Protein AF-A0A1P8WV93-F1 (afdb_monomer)

Mean predicted aligned error: 8.27 Å

Nearest PDB structures (foldseek):
  8qae-assembly1_A  TM=2.285E-01  e=3.272E+00  synthetic construct

Secondary structure (DSSP, 8-state):
----PPP-------EE-HHHHHHHHHHHHHHHHHHHHHHHGGGS-TTSHHHHTHHHHHHHHHHHHHHHHHHHHHHHHHHHTSSSSS-HHHHHTS-HHHHHHHHHHHHHHHHHHH--GGGHHHHHHHHHHHTTS-HHHHHHHHHHHHHHH--PPTTS---SPEEP--

Foldseek 3Di:
DDDDDDPPPPPPQLADELLLLLLLLLAQVLLQLVLLLVLQVVLDDCPFCSNPVVVVVSVLSVVCNVVSVVSSLVQVLSQVVQPPPDDSVVLVPDDCVPNVVVSSVVNSVVNNVPDDNVCSNVVSVVVVVLSVDRSNRSSSVVLVVQQVVVDDDPPDRRNHHHYDDD

Radius of gyration: 18.58 Å; Cα contacts (8 Å, |Δi|>4): 174; chains: 1; bounding box: 37×40×75 Å

Solvent-accessible surface area (backbone atoms only — not comparable to full-atom values): 9489 Å² total; per-residue (Å²): 136,84,83,81,79,76,80,79,76,74,73,80,71,79,49,42,46,55,67,29,42,22,20,28,42,26,38,47,44,36,42,44,54,51,24,50,33,62,69,29,55,91,65,52,62,89,85,38,41,56,68,60,57,42,60,62,48,32,51,63,24,56,78,44,18,77,82,16,40,70,42,20,53,57,38,49,52,64,50,39,67,65,80,75,85,47,62,37,74,62,57,70,70,46,55,62,90,59,44,51,61,51,54,56,62,48,42,30,59,54,42,57,75,71,59,51,73,91,47,34,64,61,50,34,54,51,51,51,59,51,60,76,43,54,59,66,56,48,12,50,50,50,31,50,51,45,58,74,61,42,73,72,63,94,89,61,84,72,81,65,51,34,50,51,95,124

Structure (mmCIF, N/CA/C/O backbone):
data_AF-A0A1P8WV93-F1
#
_entry.id   AF-A0A1P8WV93-F1
#
loop_
_atom_site.group_PDB
_atom_site.id
_atom_site.type_symbol
_atom_site.label_atom_id
_atom_site.label_alt_id
_atom_site.label_comp_id
_atom_site.label_asym_id
_atom_site.label_entity_id
_atom_site.label_seq_id
_atom_site.pdbx_PDB_ins_code
_atom_site.Cartn_x
_atom_site.Cartn_y
_atom_site.Cartn_z
_atom_site.occupancy
_atom_site.B_iso_or_equiv
_atom_site.auth_seq_id
_atom_site.auth_comp_id
_atom_site.auth_asym_id
_atom_site.auth_atom_id
_atom_site.pdbx_PDB_model_num
ATOM 1 N N . MET A 1 1 ? 8.778 13.430 -56.635 1.00 42.88 1 MET A N 1
ATOM 2 C CA . MET A 1 1 ? 9.181 13.941 -55.309 1.00 42.88 1 MET A CA 1
ATOM 3 C C . MET A 1 1 ? 8.596 13.001 -54.269 1.00 42.88 1 MET A C 1
ATOM 5 O O . MET A 1 1 ? 7.389 13.010 -54.083 1.00 42.88 1 MET A O 1
ATOM 9 N N . ALA A 1 2 ? 9.413 12.112 -53.703 1.00 43.66 2 ALA A N 1
ATOM 10 C CA . ALA A 1 2 ? 8.989 11.214 -52.632 1.00 43.66 2 ALA A CA 1
ATOM 11 C C . ALA A 1 2 ? 9.166 11.947 -51.297 1.00 43.66 2 ALA A C 1
ATOM 13 O O . ALA A 1 2 ? 10.277 12.365 -50.975 1.00 43.66 2 ALA A O 1
ATOM 14 N N . MET A 1 3 ? 8.074 12.145 -50.556 1.00 51.84 3 MET A N 1
ATOM 15 C CA . MET A 1 3 ? 8.141 12.635 -49.183 1.00 51.84 3 MET A CA 1
ATOM 16 C C . MET A 1 3 ? 8.554 11.469 -48.288 1.00 51.84 3 MET A C 1
ATOM 18 O O . MET A 1 3 ? 7.773 10.550 -48.056 1.00 51.84 3 MET A O 1
ATOM 22 N N . VAL A 1 4 ? 9.804 11.485 -47.831 1.00 57.34 4 VAL A N 1
ATOM 23 C CA . VAL A 1 4 ? 10.275 10.597 -46.767 1.00 57.34 4 VAL A CA 1
ATOM 24 C C . VAL A 1 4 ? 9.649 11.101 -45.468 1.00 57.34 4 VAL A C 1
ATOM 26 O O . VAL A 1 4 ? 10.024 12.160 -44.970 1.00 57.34 4 VAL A O 1
ATOM 29 N N . GLY A 1 5 ? 8.656 10.377 -44.950 1.00 50.72 5 GLY A N 1
ATOM 30 C CA . GLY A 1 5 ? 8.156 10.590 -43.595 1.00 50.72 5 GLY A CA 1
ATOM 31 C C . GLY A 1 5 ? 9.232 10.166 -42.600 1.00 50.72 5 GLY A C 1
ATOM 32 O O . GLY A 1 5 ? 9.639 9.007 -42.590 1.00 50.72 5 GLY A O 1
ATOM 33 N N . MET A 1 6 ? 9.726 11.103 -41.792 1.00 51.22 6 MET A N 1
ATOM 34 C CA . MET A 1 6 ? 10.558 10.764 -40.638 1.00 51.22 6 MET A CA 1
ATOM 35 C C . MET A 1 6 ? 9.686 9.997 -39.633 1.00 51.22 6 MET A C 1
ATOM 37 O O . MET A 1 6 ? 8.549 10.420 -39.396 1.00 51.22 6 MET A O 1
ATOM 41 N N . PRO A 1 7 ? 10.168 8.894 -39.032 1.00 51.00 7 PRO A N 1
ATOM 42 C CA . PRO A 1 7 ? 9.465 8.294 -37.913 1.00 51.00 7 PRO A CA 1
ATOM 43 C C . PRO A 1 7 ? 9.449 9.337 -36.797 1.00 51.00 7 PRO A C 1
ATOM 45 O O . PRO A 1 7 ? 10.503 9.821 -36.381 1.00 51.00 7 PRO A O 1
ATOM 48 N N . ALA A 1 8 ? 8.258 9.718 -36.338 1.00 51.97 8 ALA A N 1
ATOM 49 C CA . ALA A 1 8 ? 8.136 10.434 -35.084 1.00 51.97 8 ALA A CA 1
ATOM 50 C C . ALA A 1 8 ? 8.755 9.529 -34.014 1.00 51.97 8 ALA A C 1
ATOM 52 O O . ALA A 1 8 ? 8.218 8.468 -33.701 1.00 51.97 8 ALA A O 1
ATOM 53 N N . GLN A 1 9 ? 9.930 9.906 -33.515 1.00 40.97 9 GLN A N 1
ATOM 54 C CA . GLN A 1 9 ? 10.459 9.337 -32.289 1.00 40.97 9 GLN A CA 1
ATOM 55 C C . GLN A 1 9 ? 9.442 9.707 -31.215 1.00 40.97 9 GLN A C 1
ATOM 57 O O . GLN A 1 9 ? 9.344 10.870 -30.825 1.00 40.97 9 GLN A O 1
ATOM 62 N N . ALA A 1 10 ? 8.614 8.741 -30.819 1.00 44.25 10 ALA A N 1
ATOM 63 C CA . ALA A 1 10 ? 7.787 8.882 -29.641 1.00 44.25 10 ALA A CA 1
ATOM 64 C C . ALA A 1 10 ? 8.753 9.153 -28.489 1.00 44.25 10 ALA A C 1
ATOM 66 O O . ALA A 1 10 ? 9.504 8.270 -28.077 1.00 44.25 10 ALA A O 1
ATOM 67 N N . VAL A 1 11 ? 8.792 10.400 -28.022 1.00 45.16 11 VAL A N 1
ATOM 68 C CA . VAL A 1 11 ? 9.344 10.705 -26.708 1.00 45.16 11 VAL A CA 1
ATOM 69 C C . VAL A 1 11 ? 8.559 9.799 -25.772 1.00 45.16 11 VAL A C 1
ATOM 71 O O . VAL A 1 11 ? 7.336 9.927 -25.716 1.00 45.16 11 VAL A O 1
ATOM 74 N N . ALA A 1 12 ? 9.222 8.823 -25.149 1.00 49.31 12 ALA A N 1
ATOM 75 C CA . ALA A 1 12 ? 8.581 7.955 -24.176 1.00 49.31 12 ALA A CA 1
ATOM 76 C C . ALA A 1 12 ? 8.022 8.868 -23.084 1.00 49.31 12 ALA A C 1
ATOM 78 O O . ALA A 1 12 ? 8.769 9.386 -22.255 1.00 49.31 12 ALA A O 1
ATOM 79 N N . GLN A 1 13 ? 6.726 9.171 -23.148 1.00 53.59 13 GLN A N 1
ATOM 80 C CA . GLN A 1 13 ? 6.084 9.902 -22.076 1.00 53.59 13 GLN A CA 1
ATOM 81 C C . GLN A 1 13 ? 6.151 8.993 -20.856 1.00 53.59 13 GLN A C 1
ATOM 83 O O . GLN A 1 13 ? 5.732 7.837 -20.920 1.00 53.59 13 GLN A O 1
ATOM 88 N N . ILE A 1 14 ? 6.722 9.501 -19.766 1.00 72.25 14 ILE A N 1
ATOM 89 C CA . ILE A 1 14 ? 6.719 8.819 -18.474 1.00 72.25 14 ILE A CA 1
ATOM 90 C C . ILE A 1 14 ? 5.279 8.909 -17.952 1.00 72.25 14 ILE A C 1
ATOM 92 O O . ILE A 1 14 ? 4.929 9.813 -17.198 1.00 72.25 14 ILE A O 1
ATOM 96 N N . CYS A 1 15 ? 4.417 8.026 -18.453 1.00 82.69 15 CYS A N 1
ATOM 97 C CA . CYS A 1 15 ? 3.031 7.873 -18.036 1.00 82.69 15 CYS A CA 1
ATOM 98 C C . CYS A 1 15 ? 2.822 6.484 -17.429 1.00 82.69 15 CYS A C 1
ATOM 100 O O . CYS A 1 15 ? 3.567 5.537 -17.714 1.00 82.69 15 CYS A O 1
ATOM 102 N N . ILE A 1 16 ? 1.809 6.370 -16.578 1.00 86.88 16 ILE A N 1
ATOM 103 C CA . ILE A 1 16 ? 1.380 5.111 -15.980 1.00 86.88 16 ILE A CA 1
ATOM 104 C C . ILE A 1 16 ? 0.113 4.600 -16.672 1.00 86.88 16 ILE A C 1
ATOM 106 O O . ILE A 1 16 ? -0.826 5.351 -16.922 1.00 86.88 16 ILE A O 1
ATOM 110 N N . THR A 1 17 ? 0.082 3.320 -17.017 1.00 89.31 17 THR A N 1
ATOM 111 C CA . THR A 1 17 ? -1.084 2.666 -17.633 1.00 89.31 17 THR A CA 1
ATOM 112 C C . THR A 1 17 ? -2.096 2.235 -16.573 1.00 89.31 17 THR A C 1
ATOM 114 O O . THR A 1 17 ? -1.758 2.065 -15.398 1.00 89.31 17 THR A O 1
ATOM 117 N N . ARG A 1 18 ? -3.349 1.983 -16.970 1.00 87.69 18 ARG A N 1
ATOM 118 C CA . ARG A 1 18 ? -4.360 1.446 -16.042 1.00 87.69 18 ARG A CA 1
ATOM 119 C C . ARG A 1 18 ? -3.960 0.076 -15.501 1.00 87.69 18 ARG A C 1
ATOM 121 O O . ARG A 1 18 ? -4.169 -0.198 -14.321 1.00 87.69 18 ARG A O 1
ATOM 128 N N . ALA A 1 19 ? -3.343 -0.755 -16.341 1.00 88.44 19 ALA A N 1
ATOM 129 C CA . ALA A 1 19 ? -2.831 -2.064 -15.945 1.00 88.44 19 ALA A CA 1
ATOM 130 C C . ALA A 1 19 ? -1.724 -1.953 -14.884 1.00 88.44 19 ALA A C 1
ATOM 132 O O . ALA A 1 19 ? -1.719 -2.721 -13.924 1.00 88.44 19 ALA A O 1
ATOM 133 N N . GLU A 1 20 ? -0.827 -0.973 -15.016 1.00 90.56 20 GLU A N 1
ATOM 134 C CA . GLU A 1 20 ? 0.216 -0.705 -14.020 1.00 90.56 20 GLU A CA 1
ATOM 135 C C . GLU A 1 20 ? -0.359 -0.234 -12.687 1.00 90.56 20 GLU A C 1
ATOM 137 O O . GLU A 1 20 ? 0.078 -0.709 -11.641 1.00 90.56 20 GLU A O 1
ATOM 142 N N . ILE A 1 21 ? -1.380 0.629 -12.705 1.00 89.75 21 ILE A N 1
ATOM 143 C CA . ILE A 1 21 ? -2.084 1.037 -11.481 1.00 89.75 21 ILE A CA 1
ATOM 144 C C . ILE A 1 21 ? -2.750 -0.175 -10.824 1.00 89.75 21 ILE A C 1
ATOM 146 O O . ILE A 1 21 ? -2.581 -0.392 -9.625 1.00 89.75 21 ILE A O 1
ATOM 150 N N . ALA A 1 22 ? -3.475 -0.989 -11.594 1.00 89.31 22 ALA A N 1
ATOM 151 C CA . ALA A 1 22 ? -4.150 -2.169 -11.067 1.00 89.31 22 ALA A CA 1
ATOM 152 C C . ALA A 1 22 ? -3.158 -3.185 -10.475 1.00 89.31 22 ALA A C 1
ATOM 154 O O . ALA A 1 22 ? -3.399 -3.695 -9.381 1.00 89.31 22 ALA A O 1
ATOM 155 N N . GLY A 1 23 ? -2.029 -3.433 -11.146 1.00 92.19 23 GLY A N 1
ATOM 156 C CA . GLY A 1 23 ? -0.975 -4.318 -10.645 1.00 92.19 23 GLY A CA 1
ATOM 157 C C . GLY A 1 23 ? -0.299 -3.772 -9.387 1.00 92.19 23 GLY A C 1
ATOM 158 O O . GLY A 1 23 ? -0.151 -4.490 -8.401 1.00 92.19 23 GLY A O 1
ATOM 159 N N . MET A 1 24 ? 0.024 -2.477 -9.367 1.00 92.12 24 MET A N 1
ATOM 160 C CA . MET A 1 24 ? 0.564 -1.808 -8.182 1.00 92.12 24 MET A CA 1
ATOM 161 C C . MET A 1 24 ? -0.384 -1.921 -6.984 1.00 92.12 24 MET A C 1
ATOM 163 O O . MET A 1 24 ? 0.051 -2.284 -5.894 1.00 92.12 24 MET A O 1
ATOM 167 N N . MET A 1 25 ? -1.681 -1.671 -7.181 1.00 91.25 25 MET A N 1
ATOM 168 C CA . MET A 1 25 ? -2.694 -1.828 -6.134 1.00 91.25 25 MET A CA 1
ATOM 169 C C . MET A 1 25 ? -2.811 -3.287 -5.681 1.00 91.25 25 MET A C 1
ATOM 171 O O . MET A 1 25 ? -2.789 -3.560 -4.482 1.00 91.25 25 MET A O 1
ATOM 175 N N . GLY A 1 26 ? -2.877 -4.231 -6.625 1.00 93.38 26 GLY A N 1
ATOM 176 C CA . GLY A 1 26 ? -2.940 -5.666 -6.342 1.00 93.38 26 GLY A CA 1
ATOM 177 C C . GLY A 1 26 ? -1.773 -6.157 -5.483 1.00 93.38 26 GLY A C 1
ATOM 178 O O . GLY A 1 26 ? -1.956 -7.012 -4.620 1.00 93.38 26 GLY A O 1
ATOM 179 N N . TYR A 1 27 ? -0.596 -5.566 -5.677 1.00 94.62 27 TYR A N 1
ATOM 180 C CA . TYR A 1 27 ? 0.604 -5.879 -4.917 1.00 94.62 27 TYR A CA 1
ATOM 181 C C . TYR A 1 27 ? 0.687 -5.154 -3.560 1.00 94.62 27 TYR A C 1
ATOM 183 O O . TYR A 1 27 ? 1.000 -5.777 -2.545 1.00 94.62 27 TYR A O 1
ATOM 191 N N . ALA A 1 28 ? 0.422 -3.844 -3.522 1.00 93.81 28 ALA A N 1
ATOM 192 C CA . ALA A 1 28 ? 0.681 -2.999 -2.353 1.00 93.81 28 ALA A CA 1
ATOM 193 C C . ALA A 1 28 ? -0.427 -3.047 -1.287 1.00 93.81 28 ALA A C 1
ATOM 195 O O . ALA A 1 28 ? -0.174 -2.741 -0.119 1.00 93.81 28 ALA A O 1
ATOM 196 N N . MET A 1 29 ? -1.658 -3.418 -1.657 1.00 94.25 29 MET A N 1
ATOM 197 C CA . MET A 1 29 ? -2.805 -3.363 -0.741 1.00 94.25 29 MET A CA 1
ATOM 198 C C . MET A 1 29 ? -2.705 -4.179 0.540 1.00 94.25 29 MET A C 1
ATOM 200 O O . MET A 1 29 ? -3.131 -3.641 1.563 1.00 94.25 29 MET A O 1
ATOM 204 N N . PRO A 1 30 ? -2.130 -5.393 0.570 1.00 94.88 30 PRO A N 1
ATOM 205 C CA . PRO A 1 30 ? -1.922 -6.103 1.826 1.00 94.88 30 PRO A CA 1
ATOM 206 C C . PRO A 1 30 ? -1.181 -5.235 2.851 1.00 94.88 30 PRO A C 1
ATOM 208 O O . PRO A 1 30 ? -1.699 -4.990 3.940 1.00 94.88 30 PRO A O 1
ATOM 211 N N . SER A 1 31 ? -0.031 -4.677 2.461 1.00 94.94 31 SER A N 1
ATOM 212 C CA . SER A 1 31 ? 0.804 -3.848 3.334 1.00 94.94 31 SER A CA 1
ATOM 213 C C . SER A 1 31 ? 0.149 -2.509 3.680 1.00 94.94 31 SER A C 1
ATOM 215 O O . SER A 1 31 ? 0.268 -2.053 4.815 1.00 94.94 31 SER A O 1
ATOM 217 N N . VAL A 1 32 ? -0.584 -1.887 2.745 1.00 95.00 32 VAL A N 1
ATOM 218 C CA . VAL A 1 32 ? -1.330 -0.645 3.020 1.00 95.00 32 VAL A CA 1
ATOM 219 C C . VAL A 1 32 ? -2.412 -0.881 4.069 1.00 95.00 32 VAL A C 1
ATOM 221 O O . VAL A 1 32 ? -2.478 -0.147 5.052 1.00 95.00 32 VAL A O 1
ATOM 224 N N . ILE A 1 33 ? -3.247 -1.908 3.894 1.00 95.12 33 ILE A N 1
ATOM 225 C CA . ILE A 1 33 ? -4.350 -2.202 4.817 1.00 95.12 33 ILE A CA 1
ATOM 226 C C . ILE A 1 33 ? -3.798 -2.602 6.192 1.00 95.12 33 ILE A C 1
ATOM 228 O O . ILE A 1 33 ? -4.351 -2.200 7.215 1.00 95.12 33 ILE A O 1
ATOM 232 N N . GLU A 1 34 ? -2.693 -3.350 6.237 1.00 94.69 34 GLU A N 1
ATOM 233 C CA . GLU A 1 34 ? -2.000 -3.678 7.486 1.00 94.69 34 GLU A CA 1
ATOM 234 C C . GLU A 1 34 ? -1.449 -2.434 8.190 1.00 94.6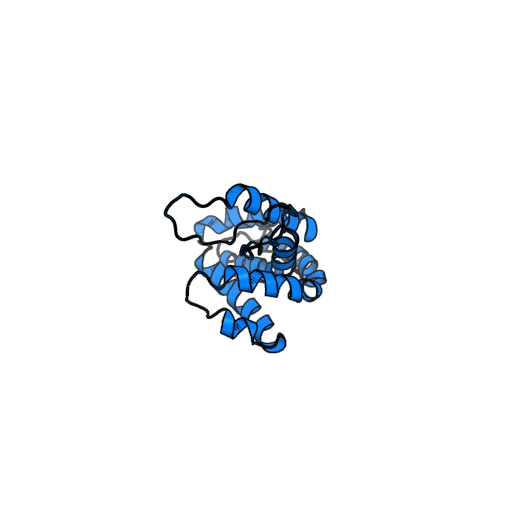9 34 GLU A C 1
ATOM 236 O O . GLU A 1 34 ? -1.681 -2.277 9.390 1.00 94.69 34 GLU A O 1
ATOM 241 N N . GLY A 1 35 ? -0.792 -1.531 7.455 1.00 94.25 35 GLY A N 1
ATOM 242 C CA . GLY A 1 35 ? -0.324 -0.247 7.978 1.00 94.25 35 GLY A CA 1
ATOM 243 C C . GLY A 1 35 ? -1.475 0.566 8.567 1.00 94.25 35 GLY A C 1
ATOM 244 O O . GLY A 1 35 ? -1.441 0.920 9.741 1.00 94.25 35 GLY A O 1
ATOM 245 N N . VAL A 1 36 ? -2.555 0.748 7.799 1.00 95.50 36 VAL A N 1
ATOM 246 C CA . VAL A 1 36 ? -3.767 1.465 8.228 1.00 95.50 36 VAL A CA 1
ATOM 247 C C . VAL A 1 36 ? -4.340 0.859 9.509 1.00 95.50 36 VAL A C 1
ATOM 249 O O . VAL A 1 36 ? -4.641 1.577 10.465 1.00 95.50 36 VAL A O 1
ATOM 252 N N . ARG A 1 37 ? -4.494 -0.471 9.540 1.00 94.75 37 ARG A N 1
AT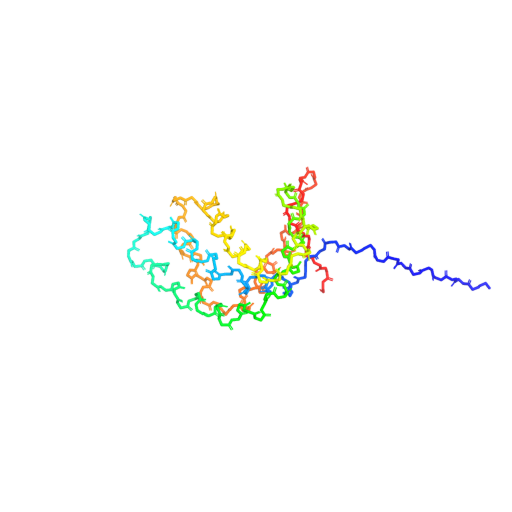OM 253 C CA . ARG A 1 37 ? -5.023 -1.193 10.700 1.00 94.75 37 ARG A CA 1
ATOM 254 C C . ARG A 1 37 ? -4.169 -0.931 11.934 1.00 94.75 37 ARG A C 1
ATOM 256 O O . ARG A 1 37 ? -4.720 -0.654 12.995 1.00 94.75 37 ARG A O 1
ATOM 263 N N . ASN A 1 38 ? -2.848 -1.007 11.798 1.00 93.81 38 ASN A N 1
ATOM 264 C CA . ASN A 1 38 ? -1.920 -0.806 12.906 1.00 93.81 38 ASN A CA 1
ATOM 265 C C . ASN A 1 38 ? -1.951 0.646 13.405 1.00 93.81 38 ASN A C 1
ATOM 267 O O . ASN A 1 38 ? -2.085 0.864 14.608 1.00 93.81 38 ASN A O 1
ATOM 271 N N . THR A 1 39 ? -1.919 1.629 12.498 1.00 94.94 39 THR A N 1
ATOM 272 C CA . THR A 1 39 ? -2.002 3.059 12.838 1.00 94.94 39 THR A CA 1
ATOM 273 C C . THR A 1 39 ? -3.312 3.400 13.552 1.00 94.94 39 THR A C 1
ATOM 275 O O . THR A 1 39 ? -3.318 4.171 14.511 1.00 94.94 39 THR A O 1
ATOM 278 N N . CYS A 1 40 ? -4.432 2.812 13.126 1.00 96.19 40 CYS A N 1
ATOM 279 C CA . CYS A 1 40 ? -5.754 3.150 13.651 1.00 96.19 40 CYS A CA 1
ATOM 280 C C . CYS A 1 40 ? -6.251 2.275 14.808 1.00 96.19 40 CYS A C 1
ATOM 282 O O . CYS A 1 40 ? -7.275 2.610 15.406 1.00 96.19 40 CYS A O 1
ATOM 284 N N . ALA A 1 41 ? -5.542 1.204 15.174 1.00 94.56 41 ALA A N 1
ATOM 285 C CA . ALA A 1 41 ? -5.995 0.232 16.173 1.00 94.56 41 ALA A CA 1
ATOM 286 C C . ALA A 1 41 ? -6.388 0.863 17.523 1.00 94.56 41 ALA A C 1
ATOM 288 O O . ALA A 1 41 ? -7.393 0.480 18.115 1.00 94.56 41 ALA A O 1
ATOM 289 N N . ALA A 1 42 ? -5.631 1.857 18.000 1.00 95.25 42 ALA A N 1
ATOM 290 C CA . ALA A 1 42 ? -5.896 2.533 19.275 1.00 95.25 42 ALA A CA 1
ATOM 291 C C . ALA A 1 42 ? -7.018 3.592 19.208 1.00 95.25 42 ALA A C 1
ATOM 293 O O . ALA A 1 42 ? -7.418 4.136 20.237 1.00 95.25 42 ALA A O 1
ATOM 294 N N . HIS A 1 43 ? -7.506 3.908 18.007 1.00 95.62 43 HIS A N 1
ATOM 295 C CA . HIS A 1 43 ? -8.458 4.992 17.743 1.00 95.62 43 HIS A CA 1
ATOM 296 C C . HIS A 1 43 ? -9.826 4.497 17.265 1.00 95.62 43 HIS A C 1
ATOM 298 O O . HIS A 1 43 ? -10.720 5.308 17.019 1.00 95.62 43 HIS A O 1
ATOM 304 N N . LEU A 1 44 ? -10.000 3.181 17.140 1.00 95.44 44 LEU A N 1
ATOM 305 C CA . LEU A 1 44 ? -11.216 2.558 16.638 1.00 95.44 44 LEU A CA 1
ATOM 306 C C . LEU A 1 44 ? -11.902 1.701 17.710 1.00 95.44 44 LEU A C 1
ATOM 308 O O . LEU A 1 44 ? -11.234 1.136 18.578 1.00 95.44 44 LEU A O 1
ATOM 312 N N . PRO A 1 45 ? -13.242 1.601 17.672 1.00 93.19 45 PRO A N 1
ATOM 313 C CA . PRO A 1 45 ? -13.969 0.661 18.512 1.00 93.19 45 PRO A CA 1
ATOM 314 C C . PRO A 1 45 ? -13.718 -0.787 18.056 1.00 93.19 45 PRO A C 1
ATOM 316 O O . PRO A 1 45 ? -13.313 -1.042 16.923 1.00 93.19 45 PRO A O 1
ATOM 319 N N . GLY A 1 46 ? -13.982 -1.753 18.940 1.00 91.75 46 GLY A N 1
ATOM 320 C CA . GLY A 1 46 ? -13.720 -3.173 18.667 1.00 91.75 46 GLY A CA 1
ATOM 321 C C . GLY A 1 46 ? -14.586 -3.800 17.565 1.00 91.75 46 GLY A C 1
ATOM 322 O O . GLY A 1 46 ? -14.276 -4.898 17.116 1.00 91.75 46 GLY A O 1
ATOM 323 N N . ASP A 1 47 ? -15.655 -3.128 17.136 1.00 92.19 47 ASP A N 1
ATOM 3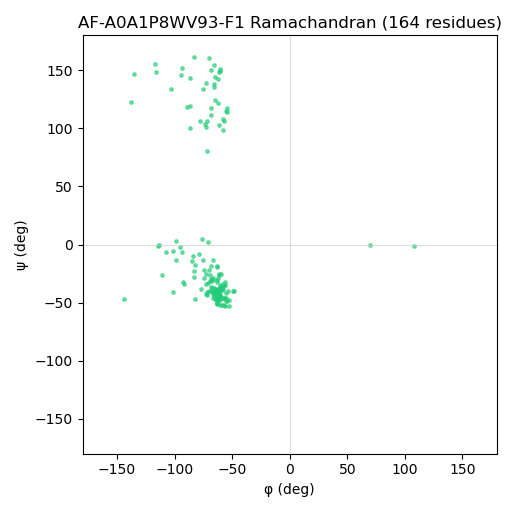24 C CA . ASP A 1 47 ? -16.550 -3.536 16.047 1.00 92.19 47 ASP A CA 1
ATOM 325 C C . ASP A 1 47 ? -16.243 -2.845 14.704 1.00 92.19 47 ASP A C 1
ATOM 327 O O . ASP A 1 47 ? -16.948 -3.079 13.722 1.00 92.19 47 ASP A O 1
ATOM 331 N N . ALA A 1 48 ? -15.193 -2.020 14.640 1.00 96.31 48 ALA A N 1
ATOM 332 C CA . ALA A 1 48 ? -14.732 -1.397 13.402 1.00 96.31 48 ALA A CA 1
ATOM 333 C C . ALA A 1 48 ? -14.317 -2.444 12.354 1.00 96.31 48 ALA A C 1
ATOM 335 O O . ALA A 1 48 ? -13.826 -3.529 12.688 1.00 96.31 48 ALA A O 1
ATOM 336 N N . PHE A 1 49 ? -14.447 -2.113 11.067 1.00 96.81 49 PHE A N 1
ATOM 337 C CA . PHE A 1 49 ? -14.099 -3.043 9.990 1.00 96.81 49 PHE A CA 1
ATOM 338 C C . PHE A 1 49 ? -12.620 -3.449 10.039 1.00 96.81 49 PHE A C 1
ATOM 340 O O . PHE A 1 49 ? -12.288 -4.631 9.926 1.00 96.81 49 PHE A O 1
ATOM 347 N N . LEU A 1 50 ? -11.724 -2.491 10.271 1.00 96.06 50 LEU A N 1
ATOM 348 C CA . LEU A 1 50 ? -10.285 -2.709 10.392 1.00 96.06 50 LEU A CA 1
ATOM 349 C C . LEU A 1 50 ? -9.922 -3.644 11.556 1.00 96.06 50 LEU A C 1
ATOM 351 O O . LEU A 1 50 ? -8.909 -4.337 11.472 1.00 96.06 50 LEU A O 1
ATOM 355 N N . ALA A 1 51 ? -10.750 -3.723 12.605 1.00 93.06 51 ALA A N 1
ATOM 356 C CA . ALA A 1 51 ? -10.507 -4.591 13.756 1.00 93.06 51 ALA A CA 1
ATOM 357 C C . ALA A 1 51 ? -10.732 -6.086 13.450 1.00 93.06 51 ALA A C 1
ATOM 359 O O . ALA A 1 51 ? -10.121 -6.933 14.100 1.00 93.06 51 ALA A O 1
ATOM 360 N N . GLY A 1 52 ? -11.565 -6.429 12.457 1.00 88.69 52 GLY A N 1
ATOM 361 C CA . GLY A 1 52 ? -11.884 -7.830 12.143 1.00 88.69 52 GLY A CA 1
ATOM 362 C C . GLY A 1 52 ? -12.069 -8.151 10.659 1.00 88.69 52 GLY A C 1
ATOM 363 O O . GLY A 1 52 ? -11.498 -9.122 10.163 1.00 88.69 52 GLY A O 1
ATOM 364 N N . GLY A 1 53 ? -12.831 -7.338 9.926 1.00 90.44 53 GLY A N 1
ATOM 365 C CA . GLY A 1 53 ? -13.149 -7.560 8.510 1.00 90.44 53 GLY A CA 1
ATOM 366 C C . GLY A 1 53 ? -11.954 -7.410 7.563 1.00 90.44 53 GLY A C 1
ATOM 367 O O . GLY A 1 53 ? -11.873 -8.114 6.554 1.00 90.44 53 GLY A O 1
ATOM 368 N N . ALA A 1 54 ? -10.980 -6.566 7.910 1.00 94.31 54 ALA A N 1
ATOM 369 C CA . ALA A 1 54 ? -9.803 -6.326 7.074 1.00 94.31 54 ALA A CA 1
ATOM 370 C C . ALA A 1 54 ? -8.941 -7.578 6.832 1.00 94.31 54 ALA A C 1
ATOM 372 O O . ALA A 1 54 ? -8.276 -7.658 5.803 1.00 94.31 54 ALA A O 1
ATOM 373 N N . ALA A 1 55 ? -8.969 -8.578 7.723 1.00 94.38 55 ALA A N 1
ATOM 374 C CA . ALA A 1 55 ? -8.188 -9.806 7.552 1.00 94.38 55 ALA A CA 1
ATOM 375 C C . ALA A 1 55 ? -8.576 -10.581 6.279 1.00 94.38 55 ALA A C 1
ATOM 377 O O . ALA A 1 55 ? -7.703 -11.019 5.534 1.00 94.38 55 ALA A O 1
ATOM 378 N N . ALA A 1 56 ? -9.877 -10.695 5.993 1.00 93.69 56 ALA A N 1
ATOM 379 C CA . ALA A 1 56 ? -10.359 -11.357 4.780 1.00 93.69 56 ALA A CA 1
ATOM 380 C C . ALA A 1 56 ? -10.002 -10.563 3.512 1.00 93.69 56 ALA A C 1
ATOM 382 O O . ALA A 1 56 ? -9.652 -11.149 2.490 1.00 93.69 56 ALA A O 1
ATOM 383 N N . MET A 1 57 ? -10.052 -9.229 3.591 1.00 94.75 57 MET A N 1
ATOM 384 C CA . MET A 1 57 ? -9.652 -8.351 2.489 1.00 94.75 57 MET A CA 1
ATOM 385 C C . MET A 1 57 ? -8.158 -8.501 2.174 1.00 94.75 57 MET A C 1
ATOM 387 O O . MET A 1 57 ? -7.803 -8.683 1.012 1.00 94.75 57 MET A O 1
ATOM 391 N N . ILE A 1 58 ? -7.296 -8.482 3.197 1.00 95.31 58 ILE A N 1
ATOM 392 C CA . ILE A 1 58 ? -5.846 -8.687 3.053 1.00 95.31 58 ILE A CA 1
ATOM 393 C C . ILE A 1 58 ? -5.558 -10.027 2.367 1.00 95.31 58 ILE A C 1
ATOM 395 O O . ILE A 1 58 ? -4.773 -10.063 1.422 1.00 95.31 58 ILE A O 1
ATOM 399 N N . GLU A 1 59 ? -6.215 -11.110 2.790 1.00 94.69 59 GLU A N 1
ATOM 400 C CA . GLU A 1 59 ? -6.009 -12.436 2.197 1.00 94.69 59 GLU A CA 1
ATOM 401 C C . GLU A 1 59 ? -6.388 -12.479 0.708 1.00 94.69 59 GLU A C 1
ATOM 403 O O . GLU A 1 59 ? -5.658 -13.040 -0.109 1.00 94.69 59 GLU A O 1
ATOM 408 N N . GLY A 1 60 ? -7.479 -11.807 0.326 1.00 93.19 60 GLY A N 1
ATOM 409 C CA . GLY A 1 60 ? -7.883 -11.683 -1.076 1.00 93.19 60 GLY A CA 1
ATOM 410 C C . GLY A 1 60 ? -6.827 -11.004 -1.957 1.00 93.19 60 GLY A C 1
ATOM 411 O O . GLY A 1 60 ? -6.633 -11.415 -3.100 1.00 93.19 60 GLY A O 1
ATOM 412 N N . TYR A 1 61 ? -6.114 -10.004 -1.431 1.00 94.81 61 TYR A N 1
ATOM 413 C CA . TYR A 1 61 ? -4.999 -9.373 -2.144 1.00 94.81 61 TYR A CA 1
ATOM 414 C C . TYR A 1 61 ? -3.722 -10.222 -2.117 1.00 94.81 61 TYR A C 1
ATOM 416 O O . TYR A 1 61 ? -3.040 -10.317 -3.134 1.00 94.81 61 TYR A O 1
ATOM 424 N N . ARG A 1 62 ? -3.407 -10.894 -1.000 1.00 94.31 62 ARG A N 1
ATOM 425 C CA . ARG A 1 62 ? -2.245 -11.800 -0.905 1.00 94.31 62 ARG A CA 1
ATOM 426 C C . ARG A 1 62 ? -2.300 -12.914 -1.950 1.00 94.31 62 ARG A C 1
ATOM 428 O O . ARG A 1 62 ? -1.269 -13.253 -2.523 1.00 94.31 62 ARG A O 1
ATOM 435 N N . ALA A 1 63 ? -3.497 -13.412 -2.266 1.00 93.69 63 ALA A N 1
ATOM 436 C CA . ALA A 1 63 ? -3.706 -14.423 -3.302 1.00 93.69 63 ALA A CA 1
ATOM 437 C C . ALA A 1 63 ? -3.237 -13.991 -4.707 1.00 93.69 63 ALA A C 1
ATOM 439 O O . ALA A 1 63 ? -2.913 -14.851 -5.523 1.00 93.69 63 ALA A O 1
ATOM 440 N N . VAL A 1 64 ? -3.186 -12.683 -4.985 1.00 91.94 64 VAL A N 1
ATOM 441 C CA . VAL A 1 64 ? -2.748 -12.117 -6.274 1.00 91.94 64 VAL A CA 1
ATOM 442 C C . VAL A 1 64 ? -1.453 -11.305 -6.159 1.00 91.94 64 VAL A C 1
ATOM 444 O O . VAL A 1 64 ? -0.958 -10.776 -7.149 1.00 91.94 64 VAL A O 1
ATOM 447 N N . GLN A 1 65 ? -0.871 -11.169 -4.969 1.00 92.56 65 GLN A N 1
ATOM 448 C CA . GLN A 1 65 ? 0.251 -10.255 -4.744 1.00 92.56 65 GLN A CA 1
ATOM 449 C C . GLN A 1 65 ? 1.487 -10.657 -5.564 1.00 92.56 65 GLN A C 1
ATOM 451 O O . GLN A 1 65 ? 2.031 -9.836 -6.299 1.00 92.56 65 GLN A O 1
ATOM 456 N N . ALA A 1 66 ? 1.892 -11.928 -5.495 1.00 92.44 66 ALA A N 1
ATOM 457 C CA . ALA A 1 66 ? 3.105 -12.408 -6.158 1.00 92.44 66 ALA A CA 1
ATOM 458 C C . ALA A 1 66 ? 3.042 -12.287 -7.693 1.00 92.44 66 ALA A C 1
ATOM 460 O O . ALA A 1 66 ? 4.027 -11.908 -8.320 1.00 92.44 66 ALA A O 1
ATOM 461 N N . GLU A 1 67 ? 1.884 -12.557 -8.309 1.00 93.62 67 GLU A N 1
ATOM 462 C CA . GLU A 1 67 ? 1.710 -12.407 -9.765 1.00 93.62 67 GLU A CA 1
ATOM 463 C C . GLU A 1 67 ? 1.728 -10.940 -10.219 1.00 93.62 67 GLU A C 1
ATOM 465 O O . GLU A 1 67 ? 2.101 -10.651 -11.355 1.00 93.62 67 GLU A O 1
ATOM 470 N N . ASN A 1 68 ? 1.362 -10.009 -9.332 1.00 94.94 68 ASN A N 1
ATOM 471 C CA . ASN A 1 68 ? 1.340 -8.580 -9.628 1.00 94.94 68 ASN A CA 1
ATOM 472 C C . ASN A 1 68 ? 2.697 -7.895 -9.431 1.00 94.94 68 ASN A C 1
ATOM 474 O O . ASN A 1 68 ? 2.879 -6.780 -9.923 1.00 94.94 68 ASN A O 1
ATOM 478 N N . TRP A 1 69 ? 3.659 -8.541 -8.762 1.00 94.25 69 TRP A N 1
ATOM 479 C CA . TRP A 1 69 ? 4.958 -7.940 -8.456 1.00 94.25 69 TRP A CA 1
ATOM 480 C C . TRP A 1 69 ? 5.691 -7.354 -9.680 1.00 94.25 69 TRP A C 1
ATOM 482 O O . TRP A 1 69 ? 6.082 -6.189 -9.609 1.00 94.25 69 TRP A O 1
ATOM 492 N N . PRO A 1 70 ? 5.828 -8.048 -10.831 1.00 93.19 70 PRO A N 1
ATOM 493 C CA . PRO A 1 70 ? 6.556 -7.492 -11.975 1.00 93.19 70 PRO A CA 1
ATOM 494 C C . PRO A 1 70 ? 5.948 -6.185 -12.504 1.00 93.19 70 PRO A C 1
ATOM 496 O O . PRO A 1 70 ? 6.667 -5.253 -12.868 1.00 93.19 70 PRO A O 1
ATOM 499 N N . VAL A 1 71 ? 4.615 -6.100 -12.515 1.00 92.31 71 VAL A N 1
ATOM 500 C CA . VAL A 1 71 ? 3.876 -4.905 -12.944 1.00 92.31 71 VAL A CA 1
ATOM 501 C C . VAL A 1 71 ? 3.984 -3.802 -11.892 1.00 92.31 71 VAL A C 1
ATOM 503 O O . VAL A 1 71 ? 4.221 -2.644 -12.232 1.00 92.31 71 VAL A O 1
ATOM 506 N N . ALA A 1 72 ? 3.868 -4.156 -10.611 1.00 91.69 72 ALA A N 1
ATOM 507 C CA . ALA A 1 72 ? 4.021 -3.223 -9.505 1.00 91.69 72 ALA A CA 1
ATOM 508 C C . ALA A 1 72 ? 5.421 -2.601 -9.485 1.00 91.69 72 ALA A C 1
ATOM 510 O O . ALA A 1 72 ? 5.535 -1.385 -9.383 1.00 91.69 72 ALA A O 1
ATOM 511 N N . ARG A 1 73 ? 6.479 -3.399 -9.661 1.00 90.12 73 ARG A N 1
ATOM 512 C CA . ARG A 1 73 ? 7.869 -2.934 -9.768 1.00 90.12 73 ARG A CA 1
ATOM 513 C C . ARG A 1 73 ? 8.020 -1.877 -10.861 1.00 90.12 73 ARG A C 1
ATOM 515 O O . ARG A 1 73 ? 8.589 -0.819 -10.607 1.00 90.12 73 ARG A O 1
ATOM 522 N N . ALA A 1 74 ? 7.479 -2.135 -12.053 1.00 88.44 74 ALA A N 1
ATOM 523 C CA . ALA A 1 74 ? 7.503 -1.171 -13.153 1.00 88.44 74 ALA A CA 1
ATOM 524 C C . ALA A 1 74 ? 6.758 0.128 -12.798 1.00 88.44 74 ALA A C 1
ATOM 526 O O . ALA A 1 74 ? 7.266 1.217 -13.065 1.00 88.44 74 ALA A O 1
ATOM 527 N N . ALA A 1 75 ? 5.595 0.026 -12.147 1.00 87.94 75 ALA A N 1
ATOM 528 C CA . ALA A 1 75 ? 4.851 1.186 -11.667 1.00 87.94 75 ALA A CA 1
ATOM 529 C C . ALA A 1 75 ? 5.644 1.981 -10.613 1.00 87.94 75 ALA A C 1
ATOM 531 O O . ALA A 1 75 ? 5.783 3.193 -10.752 1.00 87.94 75 ALA A O 1
ATOM 532 N N . PHE A 1 76 ? 6.229 1.314 -9.612 1.00 82.69 76 PHE A N 1
ATOM 533 C CA . PHE A 1 76 ? 7.033 1.943 -8.559 1.00 82.69 76 PHE A CA 1
ATOM 534 C C . PHE A 1 76 ? 8.188 2.775 -9.125 1.00 82.69 76 PHE A C 1
ATOM 536 O O . PHE A 1 76 ? 8.386 3.904 -8.680 1.00 82.69 76 PHE A O 1
ATOM 543 N N . MET A 1 77 ? 8.894 2.289 -10.153 1.00 83.31 77 MET A N 1
ATOM 544 C CA . MET A 1 77 ? 9.973 3.063 -10.789 1.00 83.31 77 MET A CA 1
ATOM 545 C C . MET A 1 77 ? 9.472 4.358 -11.442 1.00 83.31 77 MET A C 1
ATOM 547 O O . MET A 1 77 ? 10.187 5.355 -11.457 1.00 83.31 77 MET A O 1
ATOM 551 N N . LYS A 1 78 ? 8.224 4.388 -11.928 1.00 81.69 78 LYS A N 1
ATOM 552 C CA . LYS A 1 78 ? 7.608 5.597 -12.505 1.00 81.69 78 LYS A CA 1
ATOM 553 C C . LYS A 1 78 ? 7.199 6.629 -11.446 1.00 81.69 78 LYS A C 1
ATOM 555 O O . LYS A 1 78 ? 7.065 7.808 -11.777 1.00 81.69 78 LYS A O 1
ATOM 560 N N . PHE A 1 79 ? 7.003 6.204 -10.195 1.00 73.94 79 PHE A N 1
ATOM 561 C CA . PHE A 1 79 ? 6.726 7.089 -9.056 1.00 73.94 79 PHE A CA 1
ATOM 562 C C . PHE A 1 79 ? 8.001 7.529 -8.314 1.00 73.94 79 PHE A C 1
ATOM 564 O O . PHE A 1 79 ? 8.053 8.659 -7.837 1.00 73.94 79 PHE A O 1
ATOM 571 N N . GLY A 1 80 ? 9.027 6.673 -8.235 1.00 64.06 80 GLY A N 1
ATOM 572 C CA . GLY A 1 80 ? 10.210 6.869 -7.382 1.00 64.06 80 GLY A CA 1
ATOM 573 C C . GLY A 1 80 ? 11.172 7.990 -7.797 1.00 64.06 80 GLY A C 1
ATOM 574 O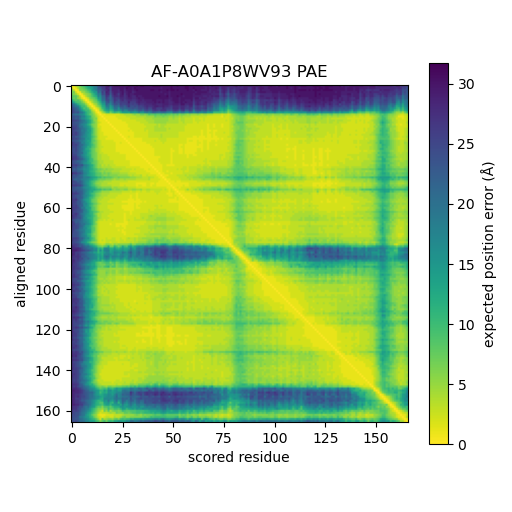 O . GLY A 1 80 ? 11.887 8.516 -6.953 1.00 64.06 80 GLY A O 1
ATOM 575 N N . ASP A 1 81 ? 11.163 8.416 -9.060 1.00 55.34 81 ASP A N 1
ATOM 576 C CA . ASP A 1 81 ? 12.120 9.405 -9.594 1.00 55.34 81 ASP A CA 1
ATOM 577 C C . ASP A 1 81 ? 11.822 10.870 -9.184 1.00 55.34 81 ASP A C 1
ATOM 579 O O . ASP A 1 81 ? 12.438 11.813 -9.678 1.00 55.34 81 ASP A O 1
ATOM 583 N N . ARG A 1 82 ? 10.820 11.112 -8.325 1.00 55.53 82 ARG A N 1
ATOM 584 C CA . ARG A 1 82 ? 10.169 12.437 -8.245 1.00 55.53 82 ARG A CA 1
ATOM 585 C C . ARG A 1 82 ? 10.425 13.225 -6.961 1.00 55.53 82 ARG A C 1
ATOM 587 O O . ARG A 1 82 ? 10.420 14.456 -7.018 1.00 55.53 82 ARG A O 1
ATOM 594 N N . ASP A 1 83 ? 10.721 12.551 -5.850 1.00 52.25 83 ASP A N 1
ATOM 595 C CA . ASP A 1 83 ? 10.989 13.204 -4.557 1.00 52.25 83 ASP A CA 1
ATOM 596 C C . ASP A 1 83 ? 12.492 13.289 -4.211 1.00 52.25 83 ASP A C 1
ATOM 598 O O . ASP A 1 83 ? 12.874 13.965 -3.259 1.00 52.25 83 ASP A O 1
ATOM 602 N N . GLY A 1 84 ? 13.376 12.679 -5.015 1.00 51.59 84 GLY A N 1
ATOM 603 C CA . GLY A 1 84 ? 14.839 12.773 -4.865 1.00 51.59 84 GLY A CA 1
ATOM 604 C C . GLY A 1 84 ? 15.421 12.052 -3.640 1.00 51.59 84 GLY A C 1
ATOM 605 O O . GLY A 1 84 ? 16.633 12.067 -3.440 1.00 51.59 84 GLY A O 1
ATOM 606 N N . GLU A 1 85 ? 14.574 11.414 -2.830 1.00 54.47 85 GLU A N 1
ATOM 607 C CA . GLU A 1 85 ? 14.958 10.638 -1.645 1.00 54.47 85 GLU A CA 1
ATOM 608 C C . GLU A 1 85 ? 15.405 9.213 -1.992 1.00 54.47 85 GLU A C 1
ATOM 610 O O . GLU A 1 85 ? 16.054 8.547 -1.185 1.00 54.47 85 GLU A O 1
ATOM 615 N N . THR A 1 86 ? 15.079 8.722 -3.190 1.00 58.56 86 THR A N 1
ATOM 616 C CA . THR A 1 86 ? 15.455 7.381 -3.637 1.00 58.56 86 THR A CA 1
ATOM 617 C C . THR A 1 86 ? 15.907 7.420 -5.090 1.00 58.56 86 THR A C 1
ATOM 619 O O . THR A 1 86 ? 15.177 7.870 -5.966 1.00 58.56 86 THR A O 1
ATOM 622 N N . ASP A 1 87 ? 17.133 6.966 -5.346 1.00 69.12 87 ASP A N 1
ATOM 623 C CA . ASP A 1 87 ? 17.681 6.898 -6.699 1.00 69.12 87 ASP A CA 1
ATOM 624 C C . ASP A 1 87 ? 17.010 5.736 -7.449 1.00 69.12 87 ASP A C 1
ATOM 626 O O . ASP A 1 87 ? 17.303 4.559 -7.205 1.00 69.12 87 ASP A O 1
ATOM 630 N N . ALA A 1 88 ? 16.068 6.067 -8.336 1.00 71.44 88 ALA A N 1
ATOM 631 C CA . ALA A 1 88 ? 15.331 5.092 -9.133 1.00 71.44 88 ALA A CA 1
ATOM 632 C C . ALA A 1 88 ? 16.271 4.197 -9.959 1.00 71.44 88 ALA A C 1
ATOM 634 O O . ALA A 1 88 ? 16.005 3.004 -10.099 1.00 71.44 88 ALA A O 1
ATOM 635 N N . ALA A 1 89 ? 17.416 4.722 -10.412 1.00 74.69 89 ALA A N 1
ATOM 636 C CA . ALA A 1 89 ? 18.403 3.942 -11.151 1.00 74.69 89 ALA A CA 1
ATOM 637 C C . ALA A 1 89 ? 19.105 2.906 -10.260 1.00 74.69 89 ALA A C 1
ATOM 639 O O . ALA A 1 89 ? 19.479 1.831 -10.733 1.00 74.69 89 ALA A O 1
ATOM 640 N N . VAL A 1 90 ? 19.276 3.193 -8.965 1.00 76.88 90 VAL A N 1
ATOM 641 C CA . VAL A 1 90 ? 19.805 2.220 -7.997 1.00 76.88 90 VAL A CA 1
ATOM 642 C C . VAL A 1 90 ? 18.774 1.130 -7.712 1.00 76.88 90 VAL A C 1
ATOM 644 O O . VAL A 1 90 ? 19.133 -0.046 -7.705 1.00 76.88 90 VAL A O 1
ATOM 647 N N . MET A 1 91 ? 17.499 1.487 -7.529 1.00 80.94 91 MET A N 1
ATOM 648 C CA . MET A 1 91 ? 16.429 0.506 -7.303 1.00 80.94 91 MET A CA 1
ATOM 649 C C . MET A 1 91 ? 16.179 -0.392 -8.518 1.00 80.94 91 MET A C 1
ATOM 651 O O . MET A 1 91 ? 15.956 -1.590 -8.357 1.00 80.94 91 MET A O 1
ATOM 655 N N . GLU A 1 92 ? 16.261 0.146 -9.735 1.00 82.25 92 GLU A N 1
ATOM 656 C CA . GLU A 1 92 ? 16.059 -0.620 -10.968 1.00 82.25 92 GLU A CA 1
ATOM 657 C C . GLU A 1 92 ? 17.098 -1.738 -11.151 1.00 82.25 92 GLU A C 1
ATOM 659 O O . GLU A 1 92 ? 16.792 -2.779 -11.736 1.00 82.25 92 GLU A O 1
ATOM 664 N N . GLN A 1 93 ? 18.303 -1.556 -10.608 1.00 86.00 93 GLN A N 1
ATOM 665 C CA . GLN A 1 93 ? 19.382 -2.545 -10.646 1.00 86.00 93 GLN A CA 1
ATOM 666 C C . GLN A 1 93 ? 19.290 -3.590 -9.525 1.00 86.00 93 GLN A C 1
ATOM 668 O O . GLN A 1 93 ? 20.037 -4.571 -9.548 1.00 86.00 93 GLN A O 1
ATOM 673 N N . MET A 1 94 ? 18.408 -3.402 -8.537 1.00 88.50 94 MET A N 1
ATOM 674 C CA . MET A 1 94 ? 18.265 -4.361 -7.446 1.00 88.50 94 MET A CA 1
ATOM 675 C C . MET A 1 94 ? 17.567 -5.639 -7.927 1.00 88.50 94 MET A C 1
ATOM 677 O O . MET A 1 94 ? 16.580 -5.563 -8.670 1.00 88.50 94 MET A O 1
ATOM 681 N N . PRO A 1 95 ? 18.045 -6.813 -7.477 1.00 92.19 95 PRO A N 1
ATOM 682 C CA . PRO A 1 95 ? 17.328 -8.060 -7.667 1.00 92.19 95 PRO A CA 1
ATOM 683 C C . PRO A 1 95 ? 16.046 -8.057 -6.827 1.00 92.19 95 PRO A C 1
ATOM 685 O O . PRO A 1 95 ? 15.975 -7.432 -5.761 1.00 92.19 95 PRO A O 1
ATOM 688 N N . ASP A 1 96 ? 15.034 -8.767 -7.308 1.00 91.56 96 ASP A N 1
ATOM 689 C CA . ASP A 1 96 ? 13.696 -8.746 -6.719 1.00 91.56 96 ASP A CA 1
ATOM 690 C C . ASP A 1 96 ? 13.684 -9.282 -5.284 1.00 91.56 96 ASP A C 1
ATOM 692 O O . ASP A 1 96 ? 12.966 -8.752 -4.442 1.00 91.56 96 ASP A O 1
ATOM 696 N N . GLU A 1 97 ? 14.558 -10.236 -4.952 1.00 91.81 97 GLU A N 1
ATOM 697 C CA . GLU A 1 97 ? 14.681 -10.781 -3.596 1.00 91.81 97 GLU A CA 1
ATOM 698 C C . GLU A 1 97 ? 15.124 -9.731 -2.562 1.00 91.81 97 GLU A C 1
ATOM 700 O O . GLU A 1 97 ? 14.931 -9.927 -1.362 1.00 91.81 97 GLU A O 1
ATOM 705 N N . LEU A 1 98 ? 15.720 -8.621 -3.013 1.00 91.31 98 LEU A N 1
ATOM 706 C CA . LEU A 1 98 ? 16.099 -7.484 -2.171 1.00 91.31 98 LEU A CA 1
ATOM 707 C C . LEU A 1 98 ? 15.104 -6.329 -2.286 1.00 91.31 98 LEU A C 1
ATOM 709 O O . LEU A 1 98 ? 14.772 -5.701 -1.281 1.00 91.31 98 LEU A O 1
ATOM 713 N N . LEU A 1 99 ? 14.638 -6.043 -3.502 1.00 90.50 99 LEU A N 1
ATOM 714 C CA . LEU A 1 99 ? 13.759 -4.909 -3.762 1.00 90.50 99 LEU A CA 1
ATOM 715 C C . LEU A 1 99 ? 12.348 -5.140 -3.214 1.00 90.50 99 LEU A C 1
ATOM 717 O O . LEU A 1 99 ? 11.755 -4.225 -2.646 1.00 90.50 99 LEU A O 1
ATOM 721 N N . GLN A 1 100 ? 11.818 -6.354 -3.357 1.00 91.88 100 GLN A N 1
ATOM 722 C CA . GLN A 1 100 ? 10.455 -6.680 -2.955 1.00 91.88 100 GLN A CA 1
ATOM 723 C C . GLN A 1 100 ? 10.235 -6.463 -1.441 1.00 91.88 100 GLN A C 1
ATOM 725 O O . GLN A 1 100 ? 9.353 -5.672 -1.086 1.00 91.88 100 GLN A O 1
ATOM 730 N N . PRO A 1 101 ? 11.067 -7.022 -0.533 1.00 90.56 101 PRO A N 1
ATOM 731 C CA . PRO A 1 101 ? 10.907 -6.795 0.905 1.00 90.56 101 PRO A CA 1
ATOM 732 C C . PRO A 1 101 ? 11.172 -5.342 1.317 1.00 90.56 101 PRO A C 1
ATOM 734 O O . PRO A 1 101 ? 10.578 -4.851 2.277 1.00 90.56 101 PRO A O 1
ATOM 737 N N . LEU A 1 102 ? 12.055 -4.638 0.598 1.00 89.44 102 LEU A N 1
ATOM 738 C CA . LEU A 1 102 ? 12.314 -3.218 0.831 1.00 89.44 102 LEU A CA 1
ATOM 739 C C . LEU A 1 102 ? 11.052 -2.384 0.568 1.00 89.44 102 LEU A C 1
ATOM 741 O O . LEU A 1 102 ? 10.637 -1.616 1.434 1.00 89.44 102 LEU A O 1
ATOM 745 N N . VAL A 1 103 ? 10.411 -2.576 -0.588 1.00 88.94 103 VAL A N 1
ATOM 746 C CA . VAL A 1 103 ? 9.153 -1.899 -0.938 1.00 88.94 103 VAL A CA 1
ATOM 747 C C . VAL A 1 103 ? 8.053 -2.242 0.071 1.00 88.94 103 VAL A C 1
ATOM 749 O O . VAL A 1 103 ? 7.348 -1.348 0.540 1.00 88.94 103 VAL A O 1
ATOM 752 N N . GLU A 1 104 ? 7.926 -3.515 0.456 1.00 89.62 104 GLU A N 1
ATOM 753 C CA . GLU A 1 104 ? 6.943 -3.957 1.455 1.00 89.62 104 GLU A CA 1
ATOM 754 C C . GLU A 1 104 ? 7.136 -3.271 2.814 1.00 89.62 104 GLU A C 1
ATOM 756 O O . GLU A 1 104 ? 6.149 -2.899 3.447 1.00 89.62 104 GLU A O 1
ATOM 761 N N . ALA A 1 105 ? 8.383 -3.056 3.243 1.00 87.94 105 ALA A N 1
ATOM 762 C CA . ALA A 1 105 ? 8.705 -2.385 4.501 1.00 87.94 105 ALA A CA 1
ATOM 763 C C . ALA A 1 105 ? 8.489 -0.861 4.457 1.00 87.94 105 ALA A C 1
ATOM 765 O O . ALA A 1 105 ? 8.188 -0.253 5.485 1.00 87.94 105 ALA A O 1
ATOM 766 N N . MET A 1 106 ? 8.621 -0.234 3.285 1.00 87.69 106 MET A N 1
ATOM 767 C CA . MET A 1 106 ? 8.403 1.209 3.118 1.00 87.69 106 MET A CA 1
ATOM 768 C C . MET A 1 106 ? 6.923 1.592 3.184 1.00 87.69 106 MET A C 1
ATOM 770 O O . MET A 1 106 ? 6.587 2.665 3.683 1.00 87.69 106 MET A O 1
ATOM 774 N N . ILE A 1 107 ? 6.030 0.723 2.699 1.00 89.44 107 ILE A N 1
ATOM 775 C CA . ILE A 1 107 ? 4.595 1.019 2.612 1.00 89.44 107 ILE A CA 1
ATOM 776 C C . ILE A 1 107 ? 3.992 1.404 3.977 1.00 89.44 107 ILE A C 1
ATOM 778 O O . ILE A 1 107 ? 3.409 2.486 4.058 1.00 89.44 107 ILE A O 1
ATOM 782 N N . PRO A 1 108 ? 4.139 0.615 5.061 1.00 87.56 108 PRO A N 1
ATOM 783 C CA . PRO A 1 108 ? 3.589 0.986 6.364 1.00 87.56 108 PRO A CA 1
ATOM 784 C C . PRO A 1 108 ? 4.115 2.325 6.888 1.00 87.56 108 PRO A C 1
ATOM 786 O O . PRO A 1 108 ? 3.333 3.112 7.410 1.00 87.56 108 PRO A O 1
ATOM 789 N N . ALA A 1 109 ? 5.404 2.624 6.690 1.00 86.69 109 ALA A N 1
ATOM 790 C CA . ALA A 1 109 ? 6.000 3.886 7.129 1.00 86.69 109 ALA A CA 1
ATOM 791 C C . ALA A 1 109 ? 5.383 5.101 6.413 1.00 86.69 109 ALA A C 1
ATOM 793 O O . ALA A 1 109 ? 5.123 6.126 7.043 1.00 86.69 109 ALA A O 1
ATOM 794 N N . MET A 1 110 ? 5.088 4.977 5.113 1.00 86.06 110 MET A N 1
ATOM 795 C CA . MET A 1 110 ? 4.362 6.016 4.372 1.00 86.06 110 MET A CA 1
ATOM 796 C C . MET A 1 110 ? 2.944 6.206 4.922 1.00 86.06 110 MET A C 1
ATOM 798 O O . MET A 1 110 ? 2.495 7.332 5.116 1.00 86.06 110 MET A O 1
ATOM 802 N N . ILE A 1 111 ? 2.248 5.108 5.225 1.00 89.69 111 ILE A N 1
ATOM 803 C CA . ILE A 1 111 ? 0.893 5.157 5.782 1.00 89.69 111 ILE A CA 1
ATOM 804 C C . ILE A 1 111 ? 0.865 5.823 7.161 1.00 89.69 111 ILE A C 1
ATOM 806 O O . ILE A 1 111 ? -0.004 6.656 7.417 1.00 89.69 111 ILE A O 1
ATOM 810 N N . GLU A 1 112 ? 1.821 5.504 8.032 1.00 85.19 112 GLU A N 1
ATOM 811 C CA . GLU A 1 112 ? 1.951 6.129 9.352 1.00 85.19 112 GLU A CA 1
ATOM 812 C C . GLU A 1 112 ? 2.181 7.645 9.262 1.00 85.19 112 GLU A C 1
ATOM 814 O O . GLU A 1 112 ? 1.673 8.391 10.100 1.00 85.19 112 GLU A O 1
ATOM 819 N N . GLY A 1 113 ? 2.913 8.110 8.243 1.00 86.06 113 GLY A N 1
ATOM 820 C CA . GLY A 1 113 ? 3.135 9.536 7.995 1.00 86.06 113 GLY A CA 1
ATOM 821 C C . GLY A 1 113 ? 1.892 10.284 7.494 1.00 86.06 113 GLY A C 1
ATOM 822 O O . GLY A 1 113 ? 1.701 11.454 7.833 1.00 86.06 113 GLY A O 1
ATOM 823 N N . GLU A 1 114 ? 1.032 9.618 6.722 1.00 87.62 114 GLU A N 1
ATOM 824 C CA . GLU A 1 114 ? -0.127 10.238 6.066 1.00 87.62 114 GLU A CA 1
ATOM 825 C C . GLU A 1 114 ? -1.424 10.152 6.892 1.00 87.62 114 GLU A C 1
ATOM 827 O O . GLU A 1 114 ? -2.266 11.057 6.847 1.00 87.62 114 GLU A O 1
ATOM 832 N N . ILE A 1 115 ? -1.613 9.087 7.680 1.00 92.56 115 ILE A N 1
ATOM 833 C CA . ILE A 1 115 ? -2.855 8.864 8.430 1.00 92.56 115 ILE A CA 1
ATOM 834 C C . ILE A 1 115 ? -2.801 9.522 9.803 1.00 92.56 115 ILE A C 1
ATOM 836 O O . ILE A 1 115 ? -2.036 9.151 10.690 1.00 92.56 115 ILE A O 1
ATOM 840 N N . LYS A 1 116 ? -3.716 10.468 10.026 1.00 93.25 116 LYS A N 1
ATOM 841 C CA . LYS A 1 116 ? -3.872 11.134 11.320 1.00 93.25 116 LYS A CA 1
ATOM 842 C C . LYS A 1 116 ? -4.813 10.334 12.227 1.00 93.25 116 LYS A C 1
ATOM 844 O O . LYS A 1 116 ? -5.860 9.884 11.762 1.00 93.25 116 LYS A O 1
ATOM 849 N N . PRO A 1 117 ? -4.559 10.277 13.547 1.00 91.94 117 PRO A N 1
ATOM 850 C CA . PRO A 1 117 ? -5.470 9.644 14.504 1.00 91.94 117 PRO A CA 1
ATOM 851 C C . PRO A 1 117 ? -6.942 10.064 14.366 1.00 91.94 117 PRO A C 1
ATOM 853 O O . PRO A 1 117 ? -7.848 9.239 14.443 1.00 91.94 117 PRO A O 1
ATOM 856 N N . GLY A 1 118 ? -7.191 11.355 14.113 1.00 93.44 118 GLY A N 1
ATOM 857 C CA . GLY A 1 118 ? -8.543 11.907 13.986 1.00 93.44 118 GLY A CA 1
ATOM 858 C C . GLY A 1 118 ? -9.321 11.451 12.746 1.00 93.44 118 GLY A C 1
ATOM 859 O O 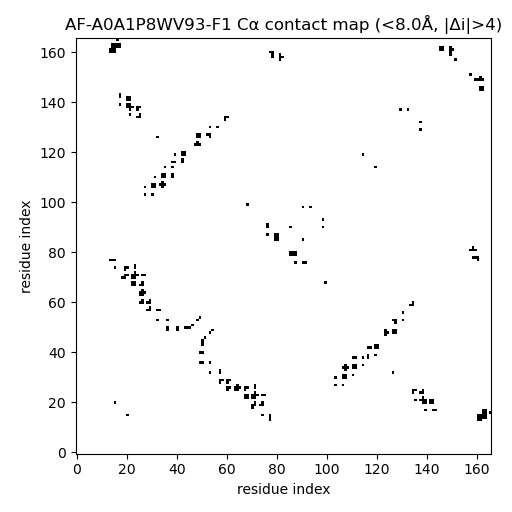. GLY A 1 118 ? -10.541 11.563 12.749 1.00 93.44 118 GLY A O 1
ATOM 860 N N . SER A 1 119 ? -8.655 10.927 11.711 1.00 95.69 119 SER A N 1
ATOM 861 C CA . SER A 1 119 ? -9.308 10.441 10.485 1.00 95.69 119 SER A CA 1
ATOM 862 C C . SER A 1 119 ? -9.583 8.939 10.499 1.00 95.69 119 SER A C 1
ATOM 864 O O . SER A 1 119 ? -10.174 8.424 9.555 1.00 95.69 119 SER A O 1
ATOM 866 N N . CYS A 1 120 ? -9.187 8.214 11.550 1.00 96.44 120 CYS A N 1
ATOM 867 C CA . CYS A 1 120 ? -9.268 6.753 11.567 1.00 96.44 120 CYS A CA 1
ATOM 868 C C . CYS A 1 120 ? -10.681 6.204 11.346 1.00 96.44 120 CYS A C 1
ATOM 870 O O . CYS A 1 120 ? -10.835 5.180 10.687 1.00 96.44 120 CYS A O 1
ATOM 872 N N . ARG A 1 121 ? -11.721 6.897 11.822 1.00 96.12 121 ARG A N 1
ATOM 873 C CA . ARG A 1 121 ? -13.115 6.494 11.580 1.00 96.12 121 ARG A CA 1
ATOM 874 C C . ARG A 1 121 ? -13.526 6.618 10.109 1.00 96.12 121 ARG A C 1
ATOM 876 O O . ARG A 1 121 ? -14.225 5.749 9.588 1.00 96.12 121 ARG A O 1
ATOM 883 N N . ASP A 1 122 ? -13.095 7.686 9.448 1.00 96.69 122 ASP A N 1
ATOM 884 C CA . ASP A 1 122 ? -13.390 7.905 8.031 1.00 96.69 122 ASP A CA 1
ATOM 885 C C . ASP A 1 122 ? -12.621 6.899 7.170 1.00 96.69 122 ASP A C 1
ATOM 887 O O . ASP A 1 122 ? -13.178 6.319 6.239 1.00 96.69 122 ASP A O 1
ATOM 891 N N . VAL A 1 123 ? -11.367 6.621 7.540 1.00 96.06 123 VAL A N 1
ATOM 892 C CA . VAL A 1 123 ? -10.541 5.594 6.898 1.00 96.06 123 VAL A CA 1
ATOM 893 C C . VAL A 1 123 ? -11.160 4.203 7.058 1.00 96.06 123 VAL A C 1
ATOM 895 O O . VAL A 1 123 ? -11.271 3.488 6.067 1.00 96.06 123 VAL A O 1
ATOM 898 N N . ASP A 1 124 ? -11.623 3.825 8.254 1.00 97.06 124 ASP A N 1
ATOM 899 C CA . ASP A 1 124 ? -12.321 2.550 8.482 1.00 97.06 124 ASP A CA 1
ATOM 900 C C . ASP A 1 124 ? -13.536 2.391 7.557 1.00 97.06 124 ASP A C 1
ATOM 902 O O . ASP A 1 124 ? -13.693 1.372 6.884 1.00 97.06 124 ASP A O 1
ATOM 906 N N . THR A 1 125 ? -14.343 3.449 7.446 1.00 95.69 125 THR A N 1
ATOM 907 C CA . THR A 1 125 ? -15.528 3.482 6.575 1.00 95.69 125 THR A CA 1
ATOM 908 C C . THR A 1 125 ? -15.151 3.342 5.096 1.00 95.69 125 THR A C 1
ATOM 910 O O . THR A 1 125 ? -15.808 2.616 4.341 1.00 95.69 125 THR A O 1
ATOM 913 N N . LEU A 1 126 ? -14.080 4.015 4.666 1.00 93.94 126 LEU A N 1
ATOM 914 C CA . LEU A 1 126 ? -13.577 3.929 3.297 1.00 93.94 126 LEU A CA 1
ATOM 915 C C . LEU A 1 126 ? -13.059 2.522 2.979 1.00 93.94 126 LEU A C 1
ATOM 917 O O . LEU A 1 126 ? -13.429 1.952 1.953 1.00 93.94 126 LEU A O 1
ATOM 921 N N . VAL A 1 127 ? -12.252 1.936 3.866 1.00 94.75 127 VAL A N 1
ATOM 922 C CA . VAL A 1 127 ? -11.707 0.583 3.684 1.00 94.75 127 VAL A CA 1
ATOM 923 C C . VAL A 1 127 ? -12.834 -0.453 3.660 1.00 94.75 127 VAL A C 1
ATOM 925 O O . VAL A 1 127 ? -12.840 -1.316 2.784 1.00 94.75 127 VAL A O 1
ATOM 928 N N . ALA A 1 128 ? -13.838 -0.328 4.533 1.00 94.69 128 ALA A N 1
ATOM 929 C CA . ALA A 1 128 ? -15.025 -1.183 4.506 1.00 94.69 128 ALA A CA 1
ATOM 930 C C . ALA A 1 128 ? -15.783 -1.094 3.168 1.00 94.69 128 ALA A C 1
ATOM 932 O O . ALA A 1 128 ? -16.272 -2.102 2.658 1.00 94.69 128 ALA A O 1
ATOM 933 N N . SER A 1 129 ? -15.851 0.100 2.571 1.00 92.75 129 SER A N 1
ATOM 934 C CA . SER A 1 129 ? -16.484 0.306 1.262 1.00 92.75 129 SER A CA 1
ATOM 935 C C . SER A 1 129 ? -15.686 -0.352 0.133 1.00 92.75 129 SER A C 1
ATOM 937 O O . SER A 1 129 ? -16.264 -0.970 -0.760 1.00 92.75 129 SER A O 1
ATOM 939 N N . LEU A 1 130 ? -14.354 -0.266 0.190 1.00 91.94 130 LEU A N 1
ATOM 940 C CA . LEU A 1 130 ? -13.460 -0.920 -0.769 1.00 91.94 130 LEU A CA 1
ATOM 941 C C . LEU A 1 130 ? -13.488 -2.447 -0.645 1.00 91.94 130 LEU A C 1
ATOM 943 O O . LEU A 1 130 ? -13.344 -3.135 -1.651 1.00 91.94 130 LEU A O 1
ATOM 947 N N . ALA A 1 131 ? -13.721 -2.988 0.552 1.00 91.56 131 ALA A N 1
ATOM 948 C CA . ALA A 1 131 ? -13.790 -4.430 0.787 1.00 91.56 131 ALA A CA 1
ATOM 949 C C . ALA A 1 131 ? -14.943 -5.131 0.044 1.00 91.56 131 ALA A C 1
ATOM 951 O O . ALA A 1 131 ? -14.907 -6.346 -0.136 1.00 91.56 131 ALA A O 1
ATOM 952 N N . ALA A 1 132 ? -15.958 -4.385 -0.408 1.00 88.69 132 ALA A N 1
ATOM 953 C CA . ALA A 1 132 ? -17.026 -4.917 -1.253 1.00 88.69 132 ALA A CA 1
ATOM 954 C C . ALA A 1 132 ? -16.584 -5.157 -2.712 1.00 88.69 132 ALA A C 1
ATOM 956 O O . ALA A 1 132 ? -17.301 -5.808 -3.474 1.00 88.69 132 ALA A O 1
ATOM 957 N N . MET A 1 133 ? -15.428 -4.623 -3.115 1.00 91.62 133 MET A N 1
ATOM 958 C CA . MET A 1 133 ? -14.868 -4.774 -4.454 1.00 91.62 133 MET A CA 1
ATOM 959 C C . MET A 1 133 ? -13.889 -5.949 -4.498 1.00 91.62 133 MET A C 1
ATOM 961 O O . MET A 1 133 ? -13.139 -6.194 -3.555 1.00 91.62 133 MET A O 1
ATOM 965 N N . SER A 1 134 ? -13.834 -6.654 -5.629 1.00 89.31 134 SER A N 1
ATOM 966 C CA . SER A 1 134 ? -12.693 -7.540 -5.894 1.00 89.31 134 SER A CA 1
ATOM 967 C C . SER A 1 134 ? -11.397 -6.723 -6.057 1.00 89.31 134 SER A C 1
ATOM 969 O O . SER A 1 134 ? -11.467 -5.571 -6.499 1.00 89.31 134 SER A O 1
ATOM 971 N N . PRO A 1 135 ? -10.207 -7.306 -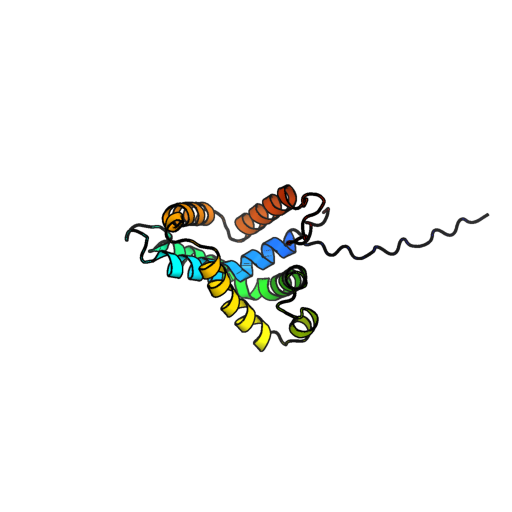5.798 1.00 87.38 135 PRO A N 1
ATOM 972 C CA . PRO A 1 135 ? -8.919 -6.634 -6.008 1.00 87.38 135 PRO A CA 1
ATOM 973 C C . PRO A 1 135 ? -8.779 -5.969 -7.382 1.00 87.38 135 PRO A C 1
ATOM 975 O O . PRO A 1 135 ? -8.307 -4.839 -7.493 1.00 87.38 135 PRO A O 1
ATOM 978 N N . ARG A 1 136 ? -9.271 -6.642 -8.431 1.00 85.81 136 ARG A N 1
ATOM 979 C CA . ARG A 1 136 ? -9.293 -6.106 -9.797 1.00 85.81 136 ARG A CA 1
ATOM 980 C C . ARG A 1 136 ? -10.169 -4.860 -9.909 1.00 85.81 136 ARG A C 1
ATOM 982 O O . ARG A 1 136 ? -9.704 -3.841 -10.401 1.00 85.81 136 ARG A O 1
ATOM 989 N N . GLN A 1 137 ? -11.411 -4.928 -9.427 1.00 90.62 137 GLN A N 1
ATOM 990 C CA . GLN A 1 137 ? -12.346 -3.799 -9.490 1.00 90.62 137 GLN A CA 1
ATOM 991 C C . GLN A 1 137 ? -11.830 -2.583 -8.716 1.00 90.62 137 GLN A C 1
ATOM 993 O O . GLN A 1 137 ? -11.986 -1.459 -9.183 1.00 90.62 137 GLN A O 1
ATOM 998 N N . ALA A 1 138 ? -11.197 -2.799 -7.560 1.00 89.06 138 ALA A N 1
ATOM 999 C CA . ALA A 1 138 ? -10.579 -1.727 -6.788 1.00 89.06 138 ALA A CA 1
ATOM 1000 C C . ALA A 1 138 ? -9.403 -1.080 -7.543 1.00 89.06 138 ALA A C 1
ATOM 1002 O O . ALA A 1 138 ? -9.302 0.146 -7.583 1.00 89.06 138 ALA A O 1
ATOM 1003 N N . GLY A 1 139 ? -8.553 -1.886 -8.191 1.00 87.50 139 GLY A N 1
ATOM 1004 C CA . GLY A 1 139 ? -7.477 -1.399 -9.057 1.00 87.50 139 GLY A CA 1
ATOM 1005 C C . GLY A 1 139 ? -7.995 -0.570 -10.237 1.00 87.50 139 GLY A C 1
ATOM 1006 O O . GLY A 1 139 ? -7.525 0.545 -10.456 1.00 87.50 139 GLY A O 1
ATOM 1007 N N . ASP A 1 140 ? -9.015 -1.068 -10.940 1.00 88.56 140 ASP A N 1
ATOM 1008 C CA . ASP A 1 140 ? -9.647 -0.372 -12.069 1.00 88.56 140 ASP A CA 1
ATOM 1009 C C . ASP A 1 140 ? -10.300 0.951 -11.631 1.00 88.56 140 ASP A C 1
ATOM 1011 O O . ASP A 1 140 ? -10.180 1.974 -12.310 1.00 88.56 140 ASP A O 1
ATOM 1015 N N . PHE A 1 141 ? -10.962 0.952 -10.469 1.00 89.94 141 PHE A N 1
ATOM 1016 C CA . PHE A 1 141 ? -11.555 2.149 -9.875 1.00 89.94 141 PHE A CA 1
ATOM 1017 C C . PHE A 1 141 ? -10.495 3.206 -9.545 1.00 89.94 141 PHE A C 1
ATOM 1019 O O . PHE A 1 141 ? -10.648 4.369 -9.921 1.00 89.94 141 PHE A O 1
ATOM 1026 N N . MET A 1 142 ? -9.388 2.808 -8.912 1.00 87.62 142 MET A N 1
ATOM 1027 C CA . MET A 1 142 ? -8.279 3.721 -8.626 1.00 87.62 142 MET A CA 1
ATOM 1028 C C . MET A 1 142 ? -7.628 4.253 -9.901 1.00 87.62 142 MET A C 1
ATOM 1030 O O . MET A 1 142 ? -7.347 5.447 -9.994 1.00 87.62 142 MET A O 1
ATOM 1034 N N . ALA A 1 143 ? -7.457 3.406 -10.916 1.00 86.56 143 ALA A N 1
ATOM 1035 C CA . ALA A 1 143 ? -6.951 3.833 -12.213 1.00 86.56 143 ALA A CA 1
ATOM 1036 C C . ALA A 1 143 ? -7.863 4.877 -12.876 1.00 86.56 143 ALA A C 1
ATOM 1038 O O . ALA A 1 143 ? -7.384 5.827 -13.496 1.00 86.56 143 ALA A O 1
ATOM 1039 N N . ALA A 1 144 ? -9.183 4.739 -12.727 1.00 87.25 144 ALA A N 1
ATOM 1040 C CA . ALA A 1 144 ? -10.138 5.736 -13.192 1.00 87.25 144 ALA A CA 1
ATOM 1041 C C . ALA A 1 144 ? -10.033 7.059 -12.421 1.00 87.25 144 ALA A C 1
ATOM 1043 O O . ALA A 1 144 ? -10.049 8.109 -13.058 1.00 87.25 144 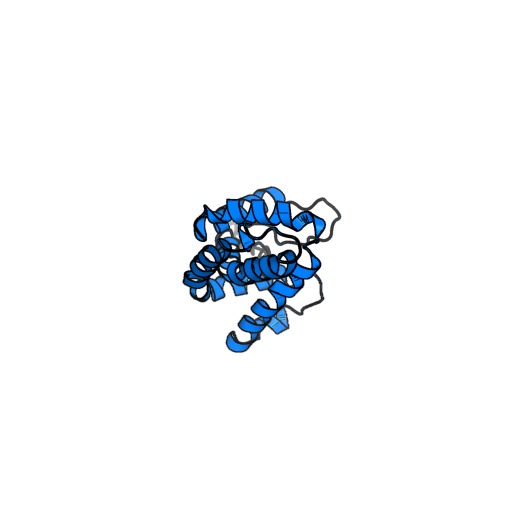ALA A O 1
ATOM 1044 N N . ILE A 1 145 ? -9.875 7.026 -11.092 1.00 87.25 145 ILE A N 1
ATOM 1045 C CA . ILE A 1 145 ? -9.662 8.241 -10.289 1.00 87.25 145 ILE A CA 1
ATOM 1046 C C . ILE A 1 145 ? -8.403 8.972 -10.754 1.00 87.25 145 ILE A C 1
ATOM 1048 O O . ILE A 1 145 ? -8.485 10.152 -11.085 1.00 87.25 145 ILE A O 1
ATOM 1052 N N . LEU A 1 146 ? -7.267 8.275 -10.848 1.00 83.19 146 LEU A N 1
ATOM 1053 C CA . LEU A 1 146 ? -6.003 8.881 -11.275 1.00 83.19 146 LEU A CA 1
ATOM 1054 C C . LEU A 1 146 ? -6.103 9.479 -12.683 1.00 83.19 146 LEU A C 1
ATOM 1056 O O . LEU A 1 146 ? -5.547 10.542 -12.932 1.00 83.19 146 LEU A O 1
ATOM 1060 N N . ALA A 1 147 ? -6.846 8.845 -13.592 1.00 80.81 147 ALA A N 1
ATOM 1061 C CA . ALA A 1 147 ? -7.056 9.381 -14.935 1.00 80.81 147 ALA A CA 1
ATOM 1062 C C . ALA A 1 147 ? -7.887 10.675 -14.942 1.00 80.81 147 ALA A C 1
ATOM 1064 O O . ALA A 1 147 ? -7.719 11.499 -15.833 1.00 80.81 147 ALA A O 1
ATOM 1065 N N . LEU A 1 148 ? -8.786 10.855 -13.969 1.00 81.25 148 LEU A N 1
ATOM 1066 C CA . LEU A 1 148 ? -9.611 12.059 -13.835 1.00 81.25 148 LEU A CA 1
ATOM 1067 C C . LEU A 1 148 ? -8.885 13.198 -13.111 1.00 81.25 148 LEU A C 1
ATOM 1069 O O . LEU A 1 148 ? -9.224 14.360 -13.320 1.00 81.25 148 LEU A O 1
ATOM 1073 N N . THR A 1 149 ? -7.938 12.873 -12.230 1.00 76.81 149 THR A N 1
ATOM 1074 C CA . THR A 1 149 ? -7.236 13.850 -11.383 1.00 76.81 149 THR A CA 1
ATOM 1075 C C . THR A 1 149 ? -5.790 14.103 -11.799 1.00 76.81 149 THR A C 1
ATOM 1077 O O . THR A 1 149 ? -5.151 14.965 -11.209 1.00 76.81 149 THR A O 1
ATOM 1080 N N . GLY A 1 150 ? -5.262 13.345 -12.764 1.00 62.31 150 GLY A N 1
ATOM 1081 C CA . GLY A 1 150 ? -3.854 13.348 -13.174 1.00 62.31 150 GLY A CA 1
ATOM 1082 C C . GLY A 1 150 ? -3.383 14.597 -13.921 1.00 62.31 150 GLY A C 1
ATOM 1083 O O . GLY A 1 150 ? -2.225 14.651 -14.317 1.00 62.31 150 GLY A O 1
ATOM 1084 N N . ASP A 1 151 ? -4.246 15.595 -14.102 1.00 58.34 151 ASP A N 1
ATOM 1085 C CA . ASP A 1 151 ? -3.849 16.899 -14.620 1.00 58.34 151 ASP A CA 1
ATOM 1086 C C . ASP A 1 151 ? -3.389 17.793 -13.457 1.00 58.34 151 ASP A C 1
ATOM 1088 O O . ASP A 1 151 ? -4.200 18.379 -12.731 1.00 58.34 151 ASP A O 1
ATOM 1092 N N . ASP A 1 152 ? -2.072 17.911 -13.270 1.00 55.34 152 ASP A N 1
ATOM 1093 C CA . ASP A 1 152 ? -1.512 18.868 -12.315 1.00 55.34 152 ASP A CA 1
ATOM 1094 C C . ASP A 1 152 ? -1.872 20.309 -12.686 1.00 55.34 152 ASP A C 1
ATOM 1096 O O . ASP A 1 152 ? -1.958 20.703 -13.855 1.00 55.34 152 ASP A O 1
ATOM 1100 N N . LYS A 1 153 ? -2.006 21.152 -11.660 1.00 48.84 153 LYS A N 1
ATOM 1101 C CA . LYS A 1 153 ? -2.140 22.594 -11.862 1.00 48.84 153 LYS A CA 1
ATOM 1102 C C . LYS A 1 153 ? -0.845 23.157 -12.464 1.00 48.84 153 LYS A C 1
ATOM 1104 O O . LYS A 1 153 ? 0.244 22.821 -11.991 1.00 48.84 153 LYS A O 1
ATOM 1109 N N . PRO A 1 154 ? -0.928 24.078 -13.444 1.00 47.50 154 PRO A N 1
ATOM 1110 C CA . PRO A 1 154 ? 0.252 24.747 -13.977 1.00 47.50 154 PRO A CA 1
ATOM 1111 C C . PRO A 1 154 ? 1.061 25.418 -12.854 1.00 47.50 154 PRO A C 1
ATOM 1113 O O . PRO A 1 154 ? 0.565 26.334 -12.200 1.00 47.50 154 PRO A O 1
ATOM 1116 N N . GLY A 1 155 ? 2.306 24.975 -12.645 1.00 53.06 155 GLY A N 1
ATOM 1117 C CA . GLY A 1 155 ? 3.247 25.569 -11.684 1.00 53.06 155 GLY A CA 1
ATOM 1118 C C . GLY A 1 155 ? 3.528 24.762 -10.409 1.00 53.06 155 GLY A C 1
ATOM 1119 O O . GLY A 1 155 ? 4.359 25.201 -9.615 1.00 53.06 155 GLY A O 1
ATOM 1120 N N . GLU A 1 156 ? 2.902 23.599 -10.209 1.00 55.03 156 GLU A N 1
ATOM 1121 C CA . GLU A 1 156 ? 3.228 22.681 -9.105 1.00 55.03 156 GLU A CA 1
ATOM 1122 C C . GLU A 1 156 ? 4.251 21.610 -9.536 1.00 55.03 156 GLU A C 1
ATOM 1124 O O . GLU A 1 156 ? 4.341 21.251 -10.712 1.00 55.03 156 GLU A O 1
ATOM 1129 N N . LYS A 1 157 ? 5.064 21.104 -8.595 1.00 55.31 157 LYS A N 1
ATOM 1130 C CA . LYS A 1 157 ? 5.945 19.958 -8.870 1.00 55.31 157 LYS A CA 1
ATOM 1131 C C . LYS A 1 157 ? 5.061 18.727 -9.067 1.00 55.31 157 LYS A C 1
ATOM 1133 O O . LYS A 1 157 ? 4.454 18.268 -8.106 1.00 55.31 157 LYS A O 1
ATOM 1138 N N . GLN A 1 158 ? 5.009 18.207 -10.292 1.00 55.72 158 GLN A N 1
ATOM 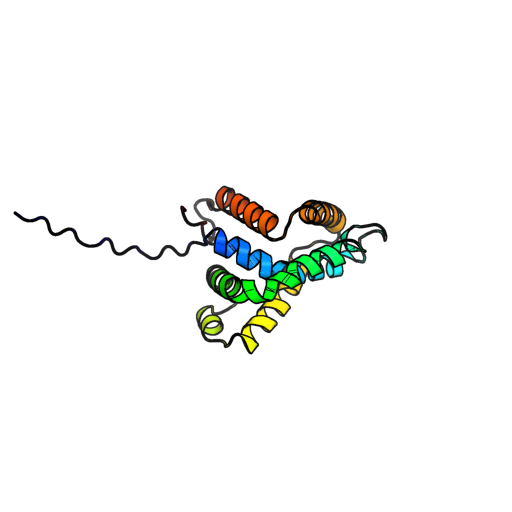1139 C CA . GLN A 1 158 ? 4.242 17.007 -10.616 1.00 55.72 158 GLN A CA 1
ATOM 1140 C C . GLN A 1 158 ? 4.680 15.852 -9.712 1.00 55.72 158 GLN A C 1
ATOM 1142 O O . GLN A 1 158 ? 5.836 15.423 -9.765 1.00 55.72 158 GLN A O 1
ATOM 1147 N N . ARG A 1 159 ? 3.764 15.396 -8.856 1.00 60.94 159 ARG A N 1
ATOM 1148 C CA . ARG A 1 159 ? 4.024 14.421 -7.783 1.00 60.94 159 ARG A CA 1
ATOM 1149 C C . ARG A 1 159 ? 3.620 12.998 -8.171 1.00 60.94 159 ARG A C 1
ATOM 1151 O O . ARG A 1 159 ? 3.991 12.044 -7.504 1.00 60.94 159 ARG A O 1
ATOM 1158 N N . SER A 1 160 ? 2.864 12.846 -9.256 1.00 63.69 160 SER A N 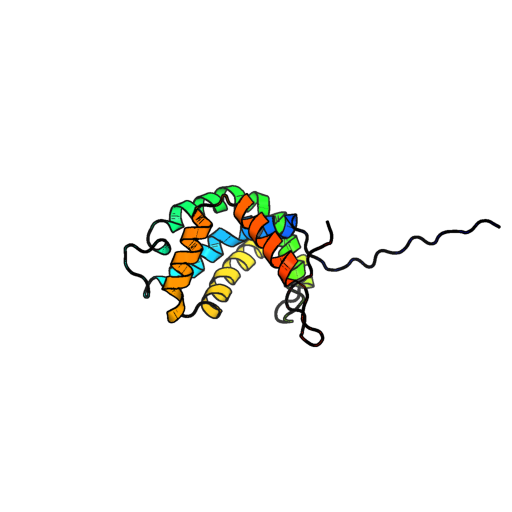1
ATOM 1159 C CA . SER A 1 160 ? 2.423 11.564 -9.812 1.00 63.69 160 SER A CA 1
ATOM 1160 C C . SER A 1 160 ? 2.601 11.563 -11.335 1.00 63.69 160 SER A C 1
ATOM 1162 O O . SER A 1 160 ? 2.478 12.620 -11.951 1.00 63.69 160 SER A O 1
ATOM 1164 N N . PRO A 1 161 ? 2.918 10.421 -11.968 1.00 69.88 161 PRO A N 1
ATOM 1165 C CA . PRO A 1 161 ? 2.917 10.313 -13.419 1.00 69.88 161 PRO A CA 1
ATOM 1166 C C . PRO A 1 161 ? 1.494 10.484 -13.963 1.00 69.88 161 PRO A C 1
ATOM 1168 O O . PRO A 1 161 ? 0.526 10.001 -13.371 1.00 69.88 161 PRO A O 1
ATOM 1171 N N . ASN A 1 162 ? 1.378 11.126 -15.126 1.00 79.12 162 ASN A N 1
ATOM 1172 C CA . ASN A 1 162 ? 0.113 11.196 -15.858 1.00 79.12 162 ASN A CA 1
ATOM 1173 C C . ASN A 1 162 ? -0.359 9.783 -16.227 1.00 79.12 162 ASN A C 1
ATOM 1175 O O . ASN A 1 162 ? 0.465 8.906 -16.507 1.00 79.12 162 ASN A O 1
ATOM 1179 N N . VAL A 1 163 ? -1.673 9.567 -16.301 1.00 82.38 163 VAL A N 1
ATOM 1180 C CA . VAL A 1 163 ? -2.212 8.315 -16.850 1.00 82.38 163 VAL A CA 1
ATOM 1181 C C . VAL A 1 163 ? -2.076 8.326 -18.373 1.00 82.38 163 VAL A C 1
ATOM 1183 O O . VAL A 1 163 ? -2.377 9.329 -19.019 1.00 82.38 163 VAL A O 1
ATOM 1186 N N . CYS A 1 164 ? -1.600 7.225 -18.957 1.00 84.38 164 CYS A N 1
ATOM 1187 C CA . CYS A 1 164 ? -1.470 7.099 -20.407 1.00 84.38 164 CYS A CA 1
ATOM 1188 C C . CYS A 1 164 ? -2.849 7.185 -21.092 1.00 84.38 164 CYS A C 1
ATOM 1190 O O . CYS A 1 164 ? -3.839 6.654 -20.585 1.00 84.38 164 CYS A O 1
ATOM 1192 N N . ALA A 1 165 ? -2.911 7.828 -22.262 1.00 73.00 165 ALA A N 1
ATOM 1193 C CA . ALA A 1 165 ? -4.095 7.777 -23.115 1.00 73.00 165 ALA A CA 1
ATOM 1194 C C . ALA A 1 165 ? -4.179 6.383 -23.762 1.00 73.00 165 ALA A C 1
ATOM 1196 O O . ALA A 1 165 ? -3.436 6.093 -24.700 1.00 73.00 165 ALA A O 1
ATOM 1197 N N . GLU A 1 166 ? -5.037 5.527 -23.209 1.00 64.81 166 GLU A N 1
ATOM 1198 C CA . GLU A 1 166 ? -5.331 4.167 -23.689 1.00 64.81 166 GLU A CA 1
ATOM 1199 C C . GLU A 1 166 ? -6.668 4.111 -24.435 1.00 64.81 166 GLU A C 1
ATOM 1201 O O . GLU A 1 166 ? -7.643 4.734 -23.948 1.00 64.81 166 GLU A O 1
#

Sequence (166 aa):
MAMVGMPAQAVAQICITRAEIAGMMGYAMPSVIEGVRNTCAAHLPGDAFLAGGAAAMIEGYRAVQAENWPVARAAFMKFGDRDGETDAAVMEQMPDELLQPLVEAMIPAMIEGEIKPGSCRDVDTLVASLAAMSPRQAGDFMAAILALTGDDKPGEKQRSPNVCAE

pLDDT: mean 82.72, std 15.58, range [40.97, 97.06]